Protein AF-A0A662FV25-F1 (afdb_monomer_lite)

Structure (mmCIF, N/CA/C/O backbone):
data_AF-A0A662FV25-F1
#
_entry.id   AF-A0A662FV25-F1
#
loop_
_atom_site.group_PDB
_atom_site.id
_atom_site.type_symbol
_atom_site.label_atom_id
_atom_site.label_alt_id
_atom_site.label_comp_id
_atom_site.label_asym_id
_atom_site.label_entity_id
_atom_site.label_seq_id
_atom_site.pdbx_PDB_ins_code
_atom_site.Cartn_x
_atom_site.Cartn_y
_atom_site.Cartn_z
_atom_site.occupancy
_atom_site.B_iso_or_equiv
_atom_site.auth_seq_id
_atom_site.auth_comp_id
_atom_site.auth_asym_id
_atom_site.auth_atom_id
_atom_site.pdbx_PDB_model_num
ATOM 1 N N . SER A 1 1 ? 2.470 -4.510 -6.027 1.00 97.50 1 SER A N 1
ATOM 2 C CA . SER A 1 1 ? 2.268 -5.780 -5.298 1.00 97.50 1 SER A CA 1
ATOM 3 C C . SER A 1 1 ? 0.814 -6.002 -4.906 1.00 97.50 1 SER A C 1
ATOM 5 O O . SER A 1 1 ? 0.260 -6.993 -5.342 1.00 97.50 1 SER A O 1
ATOM 7 N N . ILE A 1 2 ? 0.144 -5.093 -4.181 1.00 98.19 2 ILE A N 1
ATOM 8 C CA . ILE A 1 2 ? -1.268 -5.295 -3.773 1.00 98.19 2 ILE A CA 1
ATOM 9 C C . ILE A 1 2 ? -2.209 -5.516 -4.972 1.00 98.19 2 ILE A C 1
ATOM 11 O O . ILE A 1 2 ? -2.924 -6.507 -4.998 1.00 98.19 2 ILE A O 1
ATOM 15 N N . ILE A 1 3 ? -2.166 -4.663 -6.006 1.00 98.00 3 ILE A N 1
ATOM 16 C CA . ILE A 1 3 ? -3.021 -4.856 -7.196 1.00 98.00 3 ILE A CA 1
ATOM 17 C C . ILE A 1 3 ? -2.671 -6.143 -7.955 1.00 98.00 3 ILE A C 1
ATOM 19 O O . ILE A 1 3 ? -3.570 -6.780 -8.478 1.00 98.00 3 ILE A O 1
ATOM 23 N N . LEU A 1 4 ? -1.403 -6.582 -7.951 1.00 97.44 4 LEU A N 1
ATOM 24 C CA . LEU A 1 4 ? -1.032 -7.885 -8.528 1.00 97.44 4 LEU A CA 1
ATOM 25 C C . LEU A 1 4 ? -1.743 -9.043 -7.822 1.00 97.44 4 LEU A C 1
ATOM 27 O O . LEU A 1 4 ? -2.154 -9.977 -8.494 1.00 97.44 4 LEU A O 1
ATOM 31 N N . TYR A 1 5 ? -1.890 -8.960 -6.497 1.00 98.25 5 TYR A N 1
ATOM 32 C CA . TYR A 1 5 ? -2.619 -9.943 -5.695 1.00 98.25 5 TYR A CA 1
ATOM 33 C C . TYR A 1 5 ? -4.137 -9.854 -5.892 1.00 98.25 5 TYR A C 1
ATOM 35 O O . TYR A 1 5 ? -4.791 -10.872 -6.082 1.00 98.25 5 TYR A O 1
ATOM 43 N N . LEU A 1 6 ? -4.707 -8.646 -5.867 1.00 98.19 6 LEU A N 1
ATOM 44 C CA . LEU A 1 6 ? -6.160 -8.463 -5.948 1.00 98.19 6 LEU A CA 1
ATOM 45 C C . LEU A 1 6 ? -6.718 -8.688 -7.357 1.00 98.19 6 LEU A C 1
ATOM 47 O O . LEU A 1 6 ? -7.822 -9.205 -7.507 1.00 98.19 6 LEU A O 1
ATOM 51 N N . ASN A 1 7 ? -5.994 -8.243 -8.384 1.00 97.69 7 ASN A N 1
ATOM 52 C CA . ASN A 1 7 ? -6.401 -8.370 -9.777 1.00 97.69 7 ASN A CA 1
ATOM 53 C C . ASN A 1 7 ? -5.192 -8.243 -10.719 1.00 97.69 7 ASN A C 1
ATOM 55 O O . ASN A 1 7 ? -4.844 -7.159 -11.203 1.00 97.69 7 ASN A O 1
ATOM 59 N N . LYS A 1 8 ? -4.565 -9.386 -10.994 1.00 95.12 8 LYS A N 1
ATOM 60 C CA . LYS A 1 8 ? -3.369 -9.500 -11.832 1.00 95.12 8 LYS A CA 1
ATOM 61 C C . LYS A 1 8 ? -3.560 -8.965 -13.252 1.00 95.12 8 LYS A C 1
ATOM 63 O O . LYS A 1 8 ? -2.629 -8.378 -13.799 1.00 95.12 8 LYS A O 1
ATOM 68 N N . ASP A 1 9 ? -4.755 -9.097 -13.825 1.00 97.00 9 ASP A N 1
ATOM 69 C CA . ASP A 1 9 ? -5.029 -8.716 -15.217 1.00 97.00 9 ASP A CA 1
ATOM 70 C C . ASP A 1 9 ? -4.897 -7.206 -15.463 1.00 97.00 9 ASP A C 1
ATOM 72 O O . ASP A 1 9 ? -4.550 -6.776 -16.575 1.00 97.00 9 ASP A O 1
ATOM 76 N N . LEU A 1 10 ? -5.103 -6.406 -14.410 1.00 97.25 10 LEU A N 1
ATOM 77 C CA . LEU A 1 10 ? -4.954 -4.950 -14.426 1.00 97.25 10 LEU A CA 1
ATOM 78 C C . LEU A 1 10 ? -3.492 -4.488 -14.421 1.00 97.25 10 LEU A C 1
ATOM 80 O O . LEU A 1 10 ? -3.228 -3.313 -14.677 1.00 97.25 10 LEU A O 1
ATOM 84 N N . VAL A 1 11 ? -2.531 -5.374 -14.141 1.00 96.00 11 VAL A N 1
ATOM 85 C CA . VAL A 1 11 ? -1.116 -5.005 -14.026 1.00 96.00 11 VAL A CA 1
ATOM 86 C C . VAL A 1 11 ? -0.322 -5.529 -15.214 1.00 96.00 11 VAL A C 1
ATOM 88 O O . VAL A 1 11 ? -0.246 -6.727 -15.461 1.00 96.00 11 VAL A O 1
ATOM 91 N N . LYS A 1 12 ? 0.325 -4.609 -15.932 1.00 95.38 12 LYS A N 1
ATOM 92 C CA . LYS A 1 12 ? 1.245 -4.907 -17.038 1.00 95.38 12 LYS A CA 1
ATOM 93 C C . LYS A 1 12 ? 2.691 -4.757 -16.568 1.00 95.38 12 LYS A C 1
ATOM 95 O O . LYS A 1 12 ? 3.325 -3.732 -16.824 1.00 95.38 12 LYS A O 1
ATOM 100 N N . LEU A 1 13 ? 3.187 -5.737 -15.804 1.00 93.62 13 LEU A N 1
ATOM 101 C CA . LEU A 1 13 ? 4.542 -5.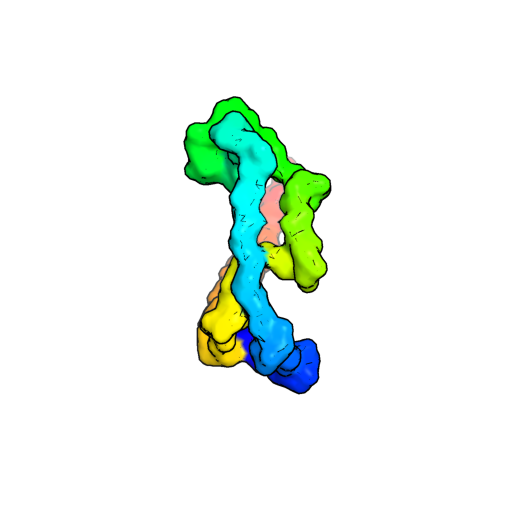708 -15.226 1.00 93.62 13 LEU A CA 1
ATOM 102 C C . LEU A 1 13 ? 5.637 -5.627 -16.292 1.00 93.62 13 LEU A C 1
ATOM 104 O O . LEU A 1 13 ? 6.657 -4.987 -16.074 1.00 93.62 13 LEU A O 1
ATOM 108 N N . GLU A 1 14 ? 5.408 -6.204 -17.464 1.00 94.50 14 GLU A N 1
ATOM 109 C CA . GLU A 1 14 ? 6.308 -6.138 -18.614 1.00 94.50 14 GLU A CA 1
ATOM 110 C C . GLU A 1 14 ? 6.508 -4.711 -19.151 1.00 94.50 14 GLU A C 1
ATOM 112 O O . GLU A 1 14 ? 7.489 -4.435 -19.836 1.00 94.50 14 GLU A O 1
ATOM 117 N N . LYS A 1 15 ? 5.595 -3.787 -18.824 1.00 93.88 15 LYS A N 1
ATOM 118 C CA . LYS A 1 15 ? 5.699 -2.359 -19.157 1.00 93.88 15 LYS A CA 1
ATOM 119 C C . LYS A 1 15 ? 6.270 -1.526 -18.010 1.00 93.88 15 LYS A C 1
ATOM 121 O O . LYS A 1 15 ? 6.440 -0.315 -18.163 1.00 93.88 15 LYS A O 1
ATOM 126 N N . ALA A 1 16 ? 6.528 -2.141 -16.856 1.00 92.88 16 ALA A N 1
ATOM 127 C CA . ALA A 1 16 ? 7.049 -1.444 -15.697 1.00 92.88 16 ALA A CA 1
ATOM 128 C C . ALA A 1 16 ? 8.487 -0.988 -15.954 1.00 92.88 16 ALA A C 1
ATOM 130 O O . ALA A 1 16 ? 9.299 -1.678 -16.567 1.00 92.88 16 ALA A O 1
ATOM 131 N N . SER A 1 17 ? 8.822 0.183 -15.433 1.00 91.62 17 SER A N 1
ATOM 132 C CA . SER A 1 17 ? 10.201 0.648 -15.382 1.00 91.62 17 SER A CA 1
ATOM 133 C C . SER A 1 17 ? 10.475 1.256 -14.027 1.00 91.62 17 SER A C 1
ATOM 135 O O . SER A 1 17 ? 9.555 1.703 -13.353 1.00 91.62 17 SER A O 1
ATOM 137 N N . LYS A 1 18 ? 11.741 1.289 -13.639 1.00 90.00 18 LYS A N 1
ATOM 138 C CA . LYS A 1 18 ? 12.181 2.025 -12.465 1.00 90.00 18 LYS A CA 1
ATOM 139 C C . LYS A 1 18 ? 12.291 3.509 -12.793 1.00 90.00 18 LYS A C 1
ATOM 141 O O . LYS A 1 18 ? 12.908 3.867 -13.794 1.00 90.00 18 LYS A O 1
ATOM 146 N N . GLU A 1 19 ? 11.765 4.355 -11.919 1.00 86.56 19 GLU A N 1
ATOM 147 C CA . GLU A 1 19 ? 12.022 5.791 -11.949 1.00 86.56 19 GLU A CA 1
ATOM 148 C C . GLU A 1 19 ? 12.121 6.312 -10.521 1.00 86.56 19 GLU A C 1
ATOM 150 O O . GLU A 1 19 ? 11.140 6.393 -9.790 1.00 86.56 19 GLU A O 1
ATOM 155 N N . VAL A 1 20 ? 13.338 6.645 -10.104 1.00 77.75 20 VAL A N 1
ATOM 156 C CA . VAL A 1 20 ? 13.588 7.258 -8.802 1.00 77.75 20 VAL A CA 1
ATOM 157 C C . VAL A 1 20 ? 13.993 8.694 -9.071 1.00 77.75 20 VAL A C 1
ATOM 159 O O . VAL A 1 20 ? 15.045 8.944 -9.658 1.00 77.75 20 VAL A O 1
ATOM 162 N N . THR A 1 21 ? 13.145 9.639 -8.686 1.00 71.94 21 THR A N 1
ATOM 163 C CA . THR A 1 21 ? 13.436 11.056 -8.878 1.00 71.94 21 THR A CA 1
ATOM 164 C C . THR A 1 21 ? 14.352 11.556 -7.768 1.00 71.94 21 THR A C 1
ATOM 166 O O . THR A 1 21 ? 14.196 11.203 -6.599 1.00 71.94 21 THR A O 1
ATOM 169 N N . ILE A 1 22 ? 15.301 12.413 -8.131 1.00 71.69 22 ILE A N 1
ATOM 170 C CA . ILE A 1 22 ? 16.140 13.157 -7.189 1.00 71.69 22 ILE A CA 1
ATOM 171 C C . ILE A 1 22 ? 15.538 14.563 -7.077 1.00 71.69 22 ILE A C 1
ATOM 173 O O . ILE A 1 22 ? 15.162 15.124 -8.111 1.00 71.69 22 ILE A O 1
ATOM 177 N N . PRO A 1 23 ? 15.415 15.146 -5.868 1.00 73.69 23 PRO A N 1
ATOM 178 C CA . PRO A 1 23 ? 14.952 16.520 -5.736 1.00 73.69 23 PRO A CA 1
ATOM 179 C C . PRO A 1 23 ? 15.790 17.457 -6.618 1.00 73.69 23 PRO A C 1
ATOM 181 O O . PRO A 1 23 ? 17.013 17.304 -6.666 1.00 73.69 23 PRO A O 1
ATOM 184 N N . PRO A 1 24 ? 15.187 18.465 -7.271 1.00 75.44 24 PRO A N 1
ATOM 185 C CA . PRO A 1 24 ? 15.916 19.372 -8.161 1.00 75.44 24 PRO A CA 1
ATOM 186 C C . PRO A 1 24 ? 16.951 20.241 -7.426 1.00 75.44 24 PRO A C 1
ATOM 188 O O . PRO A 1 24 ? 17.737 20.936 -8.064 1.00 75.44 24 PRO A O 1
ATOM 191 N N . SER A 1 25 ? 16.954 20.229 -6.088 1.00 78.69 25 SER A N 1
ATOM 192 C CA . SER A 1 25 ? 17.907 20.967 -5.268 1.00 78.69 25 SER A CA 1
ATOM 193 C C . SER A 1 25 ? 18.287 20.193 -4.002 1.00 78.69 25 SER A C 1
ATOM 195 O O . SER A 1 25 ? 17.417 19.605 -3.356 1.00 78.69 25 SER A O 1
ATOM 197 N N . PRO A 1 26 ? 19.564 20.244 -3.577 1.00 77.50 26 PRO A N 1
ATOM 198 C CA . PRO A 1 26 ? 20.051 19.555 -2.382 1.00 77.50 26 PRO A CA 1
ATOM 199 C C . PRO A 1 26 ? 19.524 20.140 -1.066 1.00 77.50 26 PRO A C 1
ATOM 201 O O . PRO A 1 26 ? 19.759 19.541 -0.014 1.00 77.50 26 PRO A O 1
ATOM 204 N N . ILE A 1 27 ? 18.857 21.300 -1.093 1.00 82.19 27 ILE A N 1
ATOM 205 C CA . ILE A 1 27 ? 18.195 21.868 0.091 1.00 82.19 27 ILE A CA 1
ATOM 206 C C . ILE A 1 27 ? 16.789 21.296 0.295 1.00 82.19 27 ILE A C 1
ATOM 208 O O . ILE A 1 27 ? 16.268 21.396 1.403 1.00 82.19 27 ILE A O 1
ATOM 212 N N . LEU A 1 28 ? 16.192 20.712 -0.751 1.00 77.06 28 LEU A N 1
ATOM 213 C CA . LEU A 1 28 ? 14.826 20.200 -0.745 1.00 77.06 28 LEU A CA 1
ATOM 214 C C . LEU A 1 28 ? 14.800 18.733 -0.304 1.00 77.06 28 LEU A C 1
ATOM 216 O O . LEU A 1 28 ? 15.555 17.900 -0.809 1.00 77.06 28 LEU A O 1
ATOM 220 N N . GLY A 1 29 ? 13.929 18.436 0.655 1.00 73.81 29 GLY A N 1
ATOM 221 C CA . GLY A 1 29 ? 13.642 17.106 1.175 1.00 73.81 29 GLY A CA 1
ATOM 222 C C . GLY A 1 29 ? 12.359 16.545 0.599 1.00 73.81 29 GLY A C 1
ATOM 223 O O . GLY A 1 29 ? 11.344 17.235 0.537 1.00 73.81 29 GLY A O 1
ATOM 224 N N . GLY A 1 30 ? 12.437 15.283 0.190 1.00 66.94 30 GLY A N 1
ATOM 225 C CA . GLY A 1 30 ? 11.325 14.532 -0.376 1.00 66.94 30 GLY A CA 1
ATOM 226 C C . GLY A 1 30 ? 10.445 13.802 0.632 1.00 66.94 30 GLY A C 1
ATOM 227 O O . GLY A 1 30 ? 9.364 13.341 0.288 1.00 66.94 30 GLY A O 1
ATOM 228 N N . ASP A 1 31 ? 10.935 13.688 1.858 1.00 66.12 31 ASP A N 1
ATOM 229 C CA . ASP A 1 31 ? 10.347 12.933 2.952 1.00 66.12 31 ASP A CA 1
ATOM 230 C C . ASP A 1 31 ? 10.731 13.654 4.249 1.00 66.12 31 ASP A C 1
ATOM 232 O O . ASP A 1 31 ? 11.798 14.274 4.319 1.00 66.12 31 ASP A O 1
ATOM 236 N N . ILE A 1 32 ? 9.868 13.592 5.261 1.00 57.69 32 ILE A N 1
ATOM 237 C CA . ILE A 1 32 ? 10.115 14.182 6.581 1.00 57.69 32 ILE A CA 1
ATOM 238 C C . ILE A 1 32 ? 11.324 13.536 7.276 1.00 57.69 32 ILE A C 1
ATOM 240 O O . ILE A 1 32 ? 11.957 14.153 8.127 1.00 57.69 32 ILE A O 1
ATOM 244 N N . THR A 1 33 ? 11.681 12.314 6.871 1.00 56.81 33 THR A N 1
ATOM 245 C CA . THR A 1 33 ? 12.851 11.567 7.354 1.00 56.81 33 THR A CA 1
ATOM 246 C C . THR A 1 33 ? 14.161 11.947 6.656 1.00 56.81 33 THR A C 1
ATOM 248 O O . THR A 1 33 ? 15.241 11.586 7.128 1.00 56.81 33 THR A O 1
ATOM 251 N N . LEU A 1 34 ? 14.113 12.693 5.545 1.00 61.25 34 LEU A N 1
ATOM 252 C CA . LEU A 1 34 ? 15.312 13.147 4.844 1.00 61.25 34 LEU A CA 1
ATOM 253 C C . LEU A 1 34 ? 15.828 14.444 5.480 1.00 61.25 34 LEU A C 1
ATOM 255 O O . LEU A 1 34 ? 15.122 15.446 5.531 1.00 61.25 34 LEU A O 1
ATOM 259 N N . THR A 1 35 ? 17.095 14.439 5.905 1.00 61.41 35 THR A N 1
ATOM 260 C CA . THR A 1 35 ? 17.817 15.513 6.624 1.00 61.41 35 THR A CA 1
ATOM 261 C C . THR A 1 35 ? 18.128 16.749 5.765 1.00 61.41 35 THR A C 1
ATOM 263 O O . THR A 1 35 ? 19.245 17.267 5.726 1.00 61.41 35 THR A O 1
ATOM 266 N N . ARG A 1 36 ? 17.147 17.224 5.005 1.00 72.31 36 ARG A N 1
ATOM 267 C CA . ARG A 1 36 ? 17.279 18.362 4.096 1.00 72.31 36 ARG A CA 1
ATOM 268 C C . ARG A 1 36 ? 16.778 19.629 4.784 1.00 72.31 36 ARG A C 1
ATOM 270 O O . ARG A 1 36 ? 15.969 19.574 5.702 1.00 72.31 36 ARG A O 1
ATOM 277 N N . LYS A 1 37 ? 17.285 20.785 4.345 1.00 78.62 37 LYS A N 1
ATOM 278 C CA . LYS A 1 37 ? 17.015 22.080 4.996 1.00 78.62 37 LYS A CA 1
ATOM 279 C C . LYS A 1 37 ? 15.543 22.495 4.912 1.00 78.62 37 LYS A C 1
ATOM 281 O O . LYS A 1 37 ? 15.082 23.230 5.774 1.00 78.62 37 LYS A O 1
ATOM 286 N N . ILE A 1 38 ? 14.834 22.066 3.867 1.00 74.44 38 ILE A N 1
ATOM 287 C CA . ILE A 1 38 ? 13.434 22.413 3.619 1.00 74.44 38 ILE A CA 1
ATOM 288 C C . ILE A 1 38 ? 12.673 21.142 3.239 1.00 74.44 38 ILE A C 1
ATOM 290 O O . ILE A 1 38 ? 12.965 20.535 2.209 1.00 74.44 38 ILE A O 1
ATOM 294 N N . PHE A 1 39 ? 11.683 20.756 4.044 1.00 72.94 39 PHE A N 1
ATOM 295 C CA . PHE A 1 39 ? 10.722 19.712 3.690 1.00 72.94 39 PHE A CA 1
ATOM 296 C C . PHE A 1 39 ? 9.609 20.309 2.827 1.00 72.94 39 PHE A C 1
ATOM 298 O O . PHE A 1 39 ? 8.962 21.277 3.224 1.00 72.94 39 PHE A O 1
ATOM 305 N N . LEU A 1 40 ? 9.378 19.726 1.651 1.00 65.94 40 LEU A N 1
ATOM 306 C CA . LEU A 1 40 ? 8.290 20.119 0.760 1.00 65.94 40 LEU A CA 1
ATOM 307 C C . LEU A 1 40 ? 7.538 18.867 0.316 1.00 65.94 40 LEU A C 1
ATOM 309 O O . LEU A 1 40 ? 7.926 18.166 -0.615 1.00 65.94 40 LEU A O 1
ATOM 313 N N . THR A 1 41 ? 6.424 18.614 0.998 1.00 62.78 41 THR A N 1
ATOM 314 C CA . THR A 1 41 ? 5.438 17.573 0.684 1.00 62.78 41 THR A CA 1
ATOM 315 C C . THR A 1 41 ? 4.733 17.932 -0.618 1.00 62.78 41 THR A C 1
ATOM 317 O O . THR A 1 41 ? 3.628 18.463 -0.603 1.00 62.78 41 THR A O 1
ATOM 320 N N . THR A 1 42 ? 5.356 17.707 -1.772 1.00 58.88 42 THR A N 1
ATOM 321 C CA . THR A 1 42 ? 4.627 17.893 -3.028 1.00 58.88 42 THR A CA 1
ATOM 322 C C . THR A 1 42 ? 5.157 17.037 -4.167 1.00 58.88 42 THR A C 1
ATOM 324 O O . THR A 1 42 ? 6.293 17.177 -4.607 1.00 58.88 42 THR A O 1
ATOM 327 N N . TRP A 1 43 ? 4.246 16.238 -4.724 1.00 58.78 43 TRP A N 1
ATOM 328 C CA . TRP A 1 43 ? 4.298 15.657 -6.070 1.00 58.78 43 TRP A CA 1
ATOM 329 C C . TRP A 1 43 ? 4.575 16.698 -7.173 1.00 58.78 43 TRP A C 1
ATOM 331 O O . TRP A 1 43 ? 5.066 16.335 -8.234 1.00 58.78 43 TRP A O 1
ATOM 341 N N . SER A 1 44 ? 4.318 17.992 -6.927 1.00 61.09 44 SER A N 1
ATOM 342 C CA . SER A 1 44 ? 4.427 19.063 -7.929 1.00 61.09 44 SER A CA 1
ATOM 343 C C . SER A 1 44 ? 5.853 19.370 -8.406 1.00 61.09 44 SER A C 1
ATOM 345 O O . SER A 1 44 ? 6.003 19.892 -9.511 1.00 61.09 44 SER A O 1
ATOM 347 N N . TYR A 1 45 ? 6.900 19.033 -7.642 1.00 64.88 45 TYR A N 1
ATOM 348 C CA . TYR A 1 45 ? 8.293 19.172 -8.104 1.00 64.88 45 TYR A CA 1
ATOM 349 C C . TYR A 1 45 ? 8.893 17.875 -8.646 1.00 64.88 45 TYR A C 1
ATOM 351 O O . TYR A 1 45 ? 9.904 17.911 -9.353 1.00 64.88 45 TYR A O 1
ATOM 359 N N . TRP A 1 46 ? 8.282 16.733 -8.342 1.00 68.75 46 TRP A N 1
ATOM 360 C CA . TRP A 1 46 ? 8.751 15.441 -8.814 1.00 68.75 46 TRP A CA 1
ATOM 361 C C . TRP A 1 46 ? 8.277 15.232 -10.244 1.00 68.75 46 TRP A C 1
ATOM 363 O O . TRP A 1 46 ? 7.179 14.750 -10.511 1.00 68.75 46 TRP A O 1
ATOM 373 N N . ARG A 1 47 ? 9.119 15.635 -11.193 1.00 69.75 47 ARG A N 1
ATOM 374 C CA . ARG A 1 47 ? 8.889 15.324 -12.599 1.00 69.75 47 ARG A CA 1
ATOM 375 C C . ARG A 1 47 ? 9.204 13.853 -12.811 1.00 69.75 47 ARG A C 1
ATOM 377 O O . ARG A 1 47 ? 10.374 13.488 -12.849 1.00 69.75 47 ARG A O 1
ATOM 384 N N . SER A 1 48 ? 8.163 13.040 -12.950 1.00 73.62 48 SER A N 1
ATOM 385 C CA . SER A 1 48 ? 8.300 11.712 -13.532 1.00 73.62 48 SER A CA 1
ATOM 386 C C 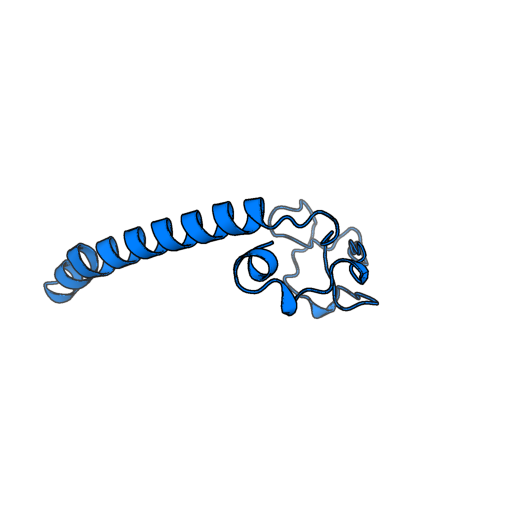. SER A 1 48 ? 7.988 11.779 -15.023 1.00 73.62 48 SER A C 1
ATOM 388 O O . SER A 1 48 ? 6.941 12.289 -15.422 1.00 73.62 48 SER A O 1
ATOM 390 N N . GLY A 1 49 ? 8.886 11.253 -15.853 1.00 76.50 49 GLY A N 1
ATOM 391 C CA . GLY A 1 49 ? 8.661 11.115 -17.289 1.00 76.50 49 GLY A CA 1
ATOM 392 C C . GLY A 1 49 ? 7.594 10.071 -17.627 1.00 76.50 49 GLY A C 1
ATOM 393 O O . GLY A 1 49 ? 7.008 10.129 -18.704 1.00 76.50 49 GLY A O 1
ATOM 394 N N . LYS A 1 50 ? 7.333 9.121 -16.717 1.00 78.62 50 LYS A N 1
ATOM 395 C CA . LYS A 1 50 ? 6.422 7.984 -16.932 1.00 78.62 50 LYS A CA 1
ATOM 396 C C . LYS A 1 50 ? 5.261 7.904 -15.931 1.00 78.62 50 LYS A C 1
ATOM 398 O O . LYS A 1 50 ? 4.524 6.922 -15.935 1.00 78.62 50 LYS A O 1
ATOM 403 N N . GLY A 1 51 ? 5.090 8.918 -15.084 1.00 80.44 51 GLY A N 1
ATOM 404 C CA . GLY A 1 51 ? 4.068 8.962 -14.032 1.00 80.44 51 GLY A CA 1
ATOM 405 C C . GLY A 1 51 ? 4.305 7.993 -12.865 1.00 80.44 51 GLY A C 1
ATOM 406 O O . GLY A 1 51 ? 3.360 7.641 -12.167 1.00 80.44 51 GLY A O 1
ATOM 407 N N . ILE A 1 52 ? 5.542 7.543 -12.658 1.00 83.25 52 ILE A N 1
ATOM 408 C CA . ILE A 1 52 ? 5.935 6.587 -11.620 1.00 83.25 52 ILE A CA 1
ATOM 409 C C . ILE A 1 52 ? 7.010 7.172 -10.698 1.00 83.25 52 ILE A C 1
ATOM 411 O O . ILE A 1 52 ? 7.891 7.914 -11.124 1.00 83.25 52 ILE A O 1
ATOM 415 N N . LEU A 1 53 ? 6.946 6.794 -9.423 1.00 83.88 53 LEU A N 1
ATOM 416 C CA . LEU A 1 53 ? 7.954 7.117 -8.420 1.00 83.88 53 LEU A CA 1
ATOM 417 C C . LEU A 1 53 ? 8.299 5.848 -7.636 1.00 83.88 53 LEU A C 1
ATOM 419 O O . LEU A 1 53 ? 7.450 5.290 -6.944 1.00 83.88 53 LEU A O 1
ATOM 423 N N . GLY A 1 54 ? 9.539 5.382 -7.769 1.00 86.31 54 GLY A N 1
ATOM 424 C CA . GLY A 1 54 ? 10.046 4.147 -7.178 1.00 86.31 54 GLY A CA 1
ATOM 425 C C . GLY A 1 54 ? 10.388 3.065 -8.206 1.00 86.31 54 GLY A C 1
ATOM 426 O O . GLY A 1 54 ? 10.614 3.326 -9.390 1.00 86.31 54 GLY A O 1
ATOM 427 N N . ASP A 1 55 ? 10.463 1.824 -7.727 1.00 92.06 55 ASP A N 1
ATOM 428 C CA . ASP A 1 55 ? 10.824 0.653 -8.526 1.00 92.06 55 ASP A CA 1
ATOM 429 C C . ASP A 1 55 ? 9.696 -0.395 -8.506 1.00 92.06 55 ASP A C 1
ATOM 431 O O . ASP A 1 55 ? 9.675 -1.275 -7.645 1.00 92.06 55 ASP A O 1
ATOM 435 N N . PRO A 1 56 ? 8.716 -0.310 -9.423 1.00 93.56 56 PRO A N 1
ATOM 436 C CA . PRO A 1 56 ? 7.642 -1.295 -9.511 1.00 93.56 56 PRO A CA 1
ATOM 437 C C . PRO A 1 56 ? 8.089 -2.628 -10.132 1.00 93.56 56 PRO A C 1
ATOM 439 O O . PRO A 1 56 ? 7.323 -3.589 -10.084 1.00 93.56 56 PRO A O 1
ATOM 442 N N . THR A 1 57 ? 9.301 -2.718 -10.70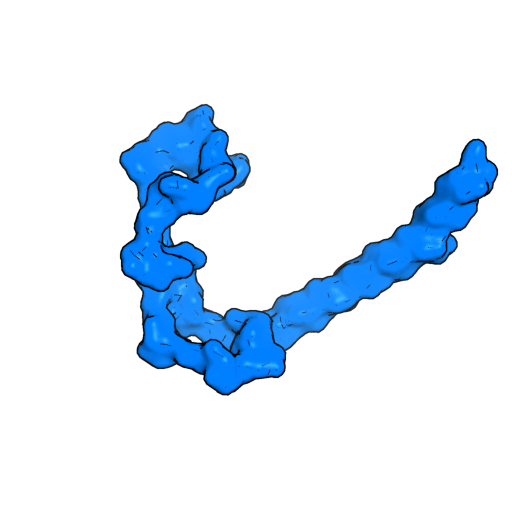0 1.00 95.25 57 THR A N 1
ATOM 443 C CA . THR A 1 57 ? 9.780 -3.930 -11.396 1.00 95.25 57 THR A CA 1
ATOM 444 C C . THR A 1 57 ? 10.001 -5.112 -10.453 1.00 95.25 57 THR A C 1
ATOM 446 O O . THR A 1 57 ? 9.937 -6.263 -10.869 1.00 95.25 57 THR A O 1
ATOM 449 N N . VAL A 1 58 ? 10.189 -4.834 -9.162 1.00 96.19 58 VAL A N 1
ATOM 450 C CA . VAL A 1 58 ? 10.393 -5.841 -8.111 1.00 96.19 58 VAL A CA 1
ATOM 451 C C . VAL A 1 58 ? 9.093 -6.262 -7.415 1.00 96.19 58 VAL A C 1
ATOM 453 O O . VAL A 1 58 ? 9.119 -6.964 -6.401 1.00 96.19 58 VAL A O 1
ATOM 456 N N . ALA A 1 59 ? 7.939 -5.808 -7.909 1.00 96.81 59 ALA A N 1
ATOM 457 C CA . ALA A 1 59 ? 6.653 -6.130 -7.312 1.00 96.81 59 ALA A CA 1
ATOM 458 C C . ALA A 1 59 ? 6.317 -7.622 -7.470 1.00 96.81 59 ALA A C 1
ATOM 460 O O . ALA A 1 59 ? 6.433 -8.193 -8.551 1.00 96.81 59 ALA A O 1
ATOM 461 N N . ARG A 1 60 ? 5.846 -8.237 -6.381 1.00 97.50 60 ARG A N 1
ATOM 462 C CA . ARG A 1 60 ? 5.489 -9.660 -6.309 1.00 97.50 60 ARG A CA 1
ATOM 463 C C . ARG A 1 60 ? 4.076 -9.838 -5.777 1.00 97.50 60 ARG A C 1
ATOM 465 O O . ARG A 1 60 ? 3.625 -9.041 -4.949 1.00 97.50 60 ARG A O 1
ATOM 472 N N . GLU A 1 61 ? 3.392 -10.866 -6.258 1.00 97.69 61 GLU A N 1
ATOM 473 C CA . GLU A 1 61 ? 2.019 -11.195 -5.870 1.00 97.69 61 GLU A CA 1
ATOM 474 C C . GLU A 1 61 ? 1.960 -11.640 -4.405 1.00 97.69 61 GLU A C 1
ATOM 476 O O . GLU A 1 61 ? 1.183 -11.101 -3.621 1.00 97.69 61 GLU A O 1
ATOM 481 N N . GLU A 1 62 ? 2.882 -12.514 -3.997 1.00 98.25 62 GLU A N 1
ATOM 482 C CA . GLU A 1 62 ? 2.968 -13.058 -2.637 1.00 98.25 62 GLU A CA 1
ATOM 483 C C . GLU A 1 62 ? 3.224 -11.945 -1.619 1.00 98.25 62 GLU A C 1
ATOM 485 O O . GLU A 1 62 ? 2.620 -11.900 -0.550 1.00 98.25 62 GLU A O 1
ATOM 490 N N . PHE A 1 63 ? 4.084 -10.988 -1.982 1.00 98.19 63 PHE A N 1
ATOM 491 C CA . PHE A 1 63 ? 4.317 -9.806 -1.159 1.00 98.19 63 PHE A CA 1
ATOM 492 C C . PHE A 1 63 ? 3.068 -8.920 -1.074 1.00 98.19 63 PHE A C 1
ATOM 494 O O . PHE A 1 63 ? 2.788 -8.342 -0.029 1.00 98.19 63 PHE A O 1
ATOM 501 N N . GLY A 1 64 ? 2.299 -8.823 -2.163 1.00 98.31 64 GLY A N 1
ATOM 502 C CA . GLY A 1 64 ? 1.018 -8.123 -2.184 1.00 98.31 64 GLY A CA 1
ATOM 503 C C . GLY A 1 64 ? 0.017 -8.712 -1.200 1.00 98.31 64 GLY A C 1
ATOM 504 O O . GLY A 1 64 ? -0.609 -7.948 -0.471 1.00 98.31 64 GLY A O 1
ATOM 505 N N . LYS A 1 65 ? -0.073 -10.045 -1.146 1.00 98.50 65 LYS A N 1
ATOM 506 C CA . LYS A 1 65 ? -0.921 -10.765 -0.194 1.00 98.50 65 LYS A CA 1
ATOM 507 C C . LYS A 1 65 ? -0.537 -10.470 1.253 1.00 98.50 65 LYS A C 1
ATOM 509 O O . LYS A 1 65 ? -1.392 -10.041 2.016 1.00 98.50 65 LYS A O 1
ATOM 514 N N . ILE A 1 66 ? 0.742 -10.642 1.601 1.00 98.56 66 ILE A N 1
ATOM 515 C CA . ILE A 1 66 ? 1.244 -10.403 2.966 1.00 98.56 66 ILE A CA 1
ATOM 516 C C . ILE A 1 66 ? 0.887 -8.986 3.423 1.00 98.56 66 ILE A C 1
ATOM 518 O O . ILE A 1 66 ? 0.313 -8.803 4.489 1.00 98.56 66 ILE A O 1
ATOM 522 N N . VAL A 1 67 ? 1.182 -7.985 2.588 1.00 98.38 67 VAL A N 1
ATOM 523 C CA . VAL A 1 67 ? 0.899 -6.584 2.920 1.00 98.38 67 VAL A CA 1
ATOM 524 C C . VAL A 1 67 ? -0.604 -6.329 3.045 1.00 98.38 67 VAL A C 1
ATOM 526 O O . VAL A 1 67 ? -1.024 -5.639 3.969 1.00 98.38 67 VAL A O 1
ATOM 529 N N . 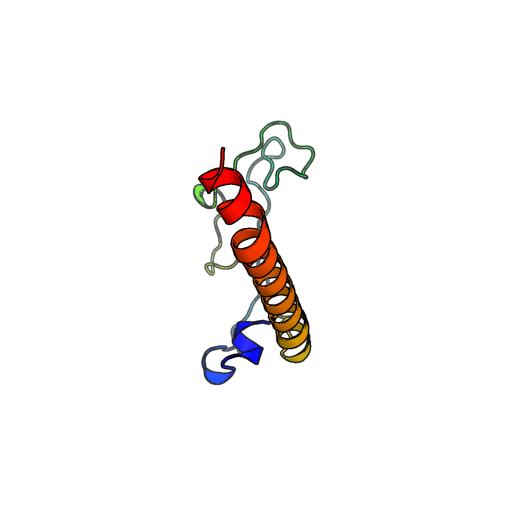PHE A 1 68 ? -1.415 -6.862 2.128 1.00 98.50 68 PHE A N 1
ATOM 530 C CA . PHE A 1 68 ? -2.864 -6.671 2.158 1.00 98.50 68 PHE A CA 1
ATOM 531 C C . PHE A 1 68 ? -3.490 -7.269 3.420 1.00 98.50 68 PHE A C 1
ATOM 533 O O . PHE A 1 68 ? -4.245 -6.579 4.103 1.00 98.50 68 PHE A O 1
ATOM 540 N N . ASP A 1 69 ? -3.145 -8.514 3.749 1.0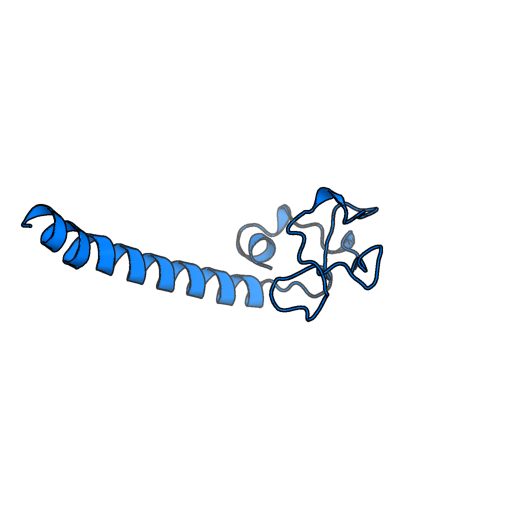0 98.56 69 ASP A N 1
ATOM 541 C CA . ASP A 1 69 ? -3.684 -9.210 4.916 1.00 98.56 69 ASP A CA 1
ATOM 542 C C . ASP A 1 69 ? -3.316 -8.462 6.209 1.00 98.56 69 ASP A C 1
ATOM 544 O O . ASP A 1 69 ? -4.201 -8.168 7.009 1.00 98.56 69 ASP A O 1
ATOM 548 N N . SER A 1 70 ? -2.055 -8.030 6.361 1.00 98.62 70 SER A N 1
ATOM 549 C CA . SER A 1 70 ? -1.627 -7.241 7.527 1.00 98.62 70 SER A CA 1
ATOM 550 C C . SER A 1 70 ? -2.367 -5.905 7.659 1.00 98.62 70 SER A C 1
ATOM 552 O O . SER A 1 70 ? -2.704 -5.497 8.768 1.00 98.62 70 SER A O 1
ATOM 554 N N . ILE A 1 71 ? -2.654 -5.216 6.547 1.00 98.50 71 ILE A N 1
ATOM 555 C CA . ILE A 1 71 ? -3.447 -3.975 6.574 1.00 98.50 71 ILE A CA 1
ATOM 556 C C . ILE A 1 71 ? -4.873 -4.261 7.053 1.00 98.50 71 ILE A C 1
ATOM 558 O O . ILE A 1 71 ? -5.401 -3.522 7.881 1.00 98.50 71 ILE A O 1
ATOM 562 N N . VAL A 1 72 ? -5.511 -5.313 6.534 1.00 98.50 72 VAL A N 1
ATOM 563 C CA . VAL A 1 72 ? -6.886 -5.669 6.910 1.00 98.50 72 VAL A CA 1
ATOM 564 C C . VAL A 1 72 ? -6.964 -6.065 8.382 1.00 98.50 72 VAL A C 1
ATOM 566 O O . VAL A 1 72 ? -7.859 -5.596 9.084 1.00 98.50 72 VAL A O 1
ATOM 569 N N . GLU A 1 73 ? -6.028 -6.884 8.860 1.00 98.62 73 GLU A N 1
ATOM 570 C CA . GLU A 1 73 ? -5.941 -7.286 10.267 1.00 98.62 73 GLU A CA 1
ATOM 571 C C . GLU A 1 73 ? -5.838 -6.070 11.195 1.00 98.62 73 GLU A C 1
ATOM 573 O O . GLU A 1 73 ? -6.614 -5.951 12.149 1.00 98.62 73 GLU A O 1
ATOM 578 N N . GLU A 1 74 ? -4.948 -5.129 10.872 1.00 98.69 74 GLU A N 1
ATOM 579 C CA . GLU A 1 74 ? -4.748 -3.920 11.670 1.00 98.69 74 GLU A CA 1
ATOM 580 C C . GLU A 1 74 ? -5.979 -3.004 11.640 1.00 98.69 74 GLU A C 1
ATOM 582 O O . GLU A 1 74 ? -6.446 -2.544 12.681 1.00 98.69 74 GLU A O 1
ATOM 587 N N . LEU A 1 75 ? -6.580 -2.790 10.465 1.00 98.62 75 LEU A N 1
ATOM 588 C CA . LEU A 1 75 ? -7.797 -1.983 10.346 1.00 98.62 75 LEU A CA 1
ATOM 589 C C . LEU A 1 75 ? -8.956 -2.577 11.151 1.00 98.62 75 LEU A C 1
ATOM 591 O O . LEU A 1 75 ? -9.676 -1.841 11.823 1.00 98.62 75 LEU A O 1
ATOM 595 N N . VAL A 1 76 ? -9.133 -3.900 11.125 1.00 98.56 76 VAL A N 1
ATOM 596 C CA . VAL A 1 76 ? -10.155 -4.575 11.935 1.00 98.56 76 VAL A CA 1
ATOM 597 C C . VAL A 1 76 ? -9.878 -4.387 13.426 1.00 98.56 76 VAL A C 1
ATOM 599 O O . VAL A 1 76 ? -10.818 -4.136 14.183 1.00 98.56 76 VAL A O 1
ATOM 602 N N . SER A 1 77 ? -8.617 -4.488 13.853 1.00 98.44 77 SER A N 1
ATOM 603 C CA . SER A 1 77 ? -8.210 -4.232 15.240 1.00 98.44 77 SER A CA 1
ATOM 604 C C . SER A 1 77 ? -8.584 -2.811 15.680 1.00 98.44 77 SER A C 1
ATOM 606 O O . SER A 1 77 ? -9.293 -2.633 16.673 1.00 98.44 77 SER A O 1
ATOM 608 N N . ILE A 1 78 ? -8.217 -1.807 14.876 1.00 98.62 78 ILE A N 1
ATOM 609 C CA . ILE A 1 78 ? -8.522 -0.392 15.129 1.00 98.62 78 ILE A CA 1
ATOM 610 C C . ILE A 1 78 ? -10.034 -0.157 15.194 1.00 98.62 78 ILE A C 1
ATOM 612 O O . ILE A 1 78 ? -10.524 0.470 16.131 1.00 98.62 78 ILE A O 1
ATOM 616 N N . VAL A 1 79 ? -10.799 -0.676 14.229 1.00 98.56 79 VAL A N 1
ATOM 617 C CA . VAL A 1 79 ? -12.259 -0.498 14.193 1.00 98.56 79 VAL A CA 1
ATOM 618 C C . VAL A 1 79 ? -12.919 -1.122 15.419 1.00 98.56 79 VAL A C 1
ATOM 620 O O . VAL A 1 79 ? -13.813 -0.511 16.004 1.00 98.56 79 VAL A O 1
ATOM 623 N N . LYS A 1 80 ? -12.472 -2.308 15.848 1.00 98.38 80 LYS A N 1
ATOM 624 C CA . LYS A 1 80 ? -12.976 -2.944 17.072 1.00 98.38 80 LYS A CA 1
ATOM 625 C C . LYS A 1 80 ? -12.689 -2.092 18.306 1.00 98.38 80 LYS A C 1
ATOM 627 O O . LYS A 1 80 ? -13.584 -1.923 19.129 1.00 98.38 80 LYS A O 1
ATOM 632 N N . GLU A 1 81 ? -11.486 -1.540 18.432 1.00 98.19 81 GLU A N 1
ATOM 633 C CA . GLU A 1 81 ? -11.130 -0.658 19.550 1.00 98.19 81 GLU A CA 1
ATOM 634 C C . GLU A 1 81 ? -12.011 0.599 19.573 1.00 98.19 81 GLU A C 1
ATOM 636 O O . GLU A 1 81 ? -12.608 0.933 20.602 1.00 98.19 81 GLU A O 1
ATOM 641 N N . LEU A 1 82 ? -12.151 1.258 18.418 1.00 98.19 82 LEU A N 1
ATOM 642 C CA . LEU A 1 82 ? -12.970 2.457 18.275 1.00 98.19 82 LEU A CA 1
ATOM 643 C C . LEU A 1 82 ? -14.429 2.186 18.643 1.00 98.19 82 LEU A C 1
ATOM 645 O O . LEU A 1 82 ? -15.008 2.898 19.461 1.00 98.19 82 LEU A O 1
ATOM 649 N N . TYR A 1 83 ? -15.002 1.129 18.069 1.00 97.81 83 TYR A N 1
ATOM 650 C CA . TYR A 1 83 ? -16.420 0.827 18.199 1.00 97.81 83 TYR A CA 1
ATOM 651 C C . TYR A 1 83 ? -16.794 0.280 19.579 1.00 97.81 83 TYR A C 1
ATOM 653 O O . TYR A 1 83 ? -17.800 0.691 20.148 1.00 97.81 83 TYR A O 1
ATOM 661 N N . PHE A 1 84 ? -16.000 -0.635 20.141 1.00 97.69 84 PHE A N 1
ATOM 662 C CA . PHE A 1 84 ? -16.360 -1.303 21.394 1.00 97.69 84 PHE A CA 1
ATOM 663 C C . PHE A 1 84 ? -15.858 -0.589 22.649 1.00 97.69 84 PHE A C 1
ATOM 665 O O . PHE A 1 84 ? -16.407 -0.834 23.724 1.00 97.69 84 PHE A O 1
ATOM 672 N N . LYS A 1 85 ? -14.833 0.267 22.550 1.00 96.25 85 LYS A N 1
ATOM 673 C CA . LYS A 1 85 ? -14.244 0.927 23.726 1.00 96.25 85 LYS A CA 1
ATOM 674 C C . LYS A 1 85 ? -14.276 2.444 23.645 1.00 96.25 85 LYS A C 1
ATOM 676 O O . LYS A 1 85 ? -14.766 3.078 24.577 1.00 96.25 85 LYS A O 1
ATOM 681 N N . VAL A 1 86 ? -13.779 3.034 22.557 1.00 96.75 86 VAL A N 1
ATOM 682 C CA . VAL A 1 86 ? -13.592 4.493 22.483 1.00 96.75 86 VAL A CA 1
ATOM 683 C C . VAL A 1 86 ? -14.929 5.226 22.394 1.00 96.75 86 VAL A C 1
ATOM 685 O O . VAL A 1 86 ? -15.232 6.021 23.283 1.00 96.75 86 VAL A O 1
ATOM 688 N N . PHE A 1 87 ? -15.757 4.943 21.383 1.00 97.12 87 PHE A N 1
ATOM 689 C CA . PHE A 1 87 ? -17.037 5.643 21.211 1.00 97.12 87 PHE A CA 1
ATOM 690 C C . PHE A 1 87 ? -17.980 5.471 22.410 1.00 97.12 87 PHE A C 1
ATOM 692 O O . PHE A 1 87 ? -18.447 6.489 22.916 1.00 97.12 87 PHE A O 1
ATOM 699 N N . PRO A 1 88 ? -18.165 4.263 22.984 1.00 96.12 88 PRO A N 1
ATOM 700 C CA . PRO A 1 88 ? -19.013 4.105 24.164 1.00 96.12 88 PRO A CA 1
ATOM 701 C C . PRO A 1 88 ? -18.507 4.845 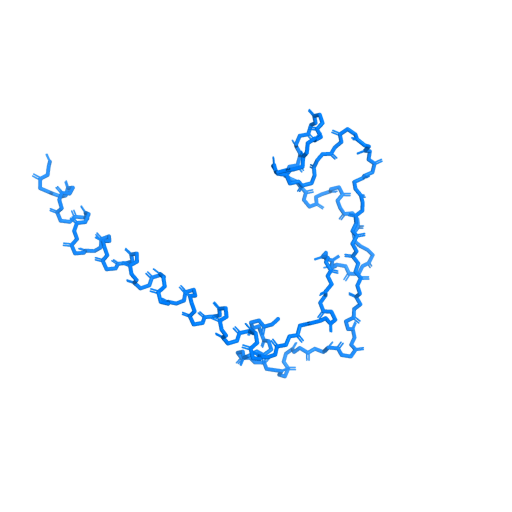25.407 1.00 96.12 88 PRO A C 1
ATOM 703 O O . PRO A 1 88 ? -19.291 5.103 26.318 1.00 96.12 88 PRO A O 1
ATOM 706 N N . THR A 1 89 ? -17.204 5.131 25.492 1.00 95.00 89 THR A N 1
ATOM 707 C CA . THR A 1 89 ? -16.629 5.910 26.599 1.00 95.00 89 THR A CA 1
ATOM 708 C C . THR A 1 89 ? -16.872 7.401 26.393 1.00 95.00 89 THR A C 1
ATOM 710 O O . THR A 1 89 ? -17.257 8.083 27.336 1.00 95.00 89 THR A O 1
ATOM 713 N N . ILE A 1 90 ? -16.692 7.895 25.164 1.00 93.00 90 ILE A N 1
ATOM 714 C CA . ILE A 1 90 ? -16.919 9.304 24.814 1.00 93.00 90 ILE A CA 1
ATOM 715 C C . ILE A 1 90 ? -18.402 9.668 24.930 1.00 93.00 90 ILE A C 1
ATOM 717 O O . ILE A 1 90 ? -18.721 10.709 25.478 1.00 93.00 90 ILE A O 1
ATOM 721 N N . GLU A 1 91 ? -19.315 8.812 24.466 1.00 86.25 91 GLU A N 1
ATOM 722 C CA . GLU A 1 91 ? -20.766 9.076 24.507 1.00 86.25 91 GLU A CA 1
ATOM 723 C C . GLU A 1 91 ? -21.351 9.114 25.928 1.00 86.25 91 GLU A C 1
ATOM 725 O O . GLU A 1 91 ? -22.468 9.588 26.129 1.00 86.25 91 GLU A O 1
ATOM 730 N N . LYS A 1 92 ? -20.617 8.590 26.916 1.00 82.25 92 LYS A N 1
ATOM 731 C CA . LYS A 1 92 ? -20.997 8.616 28.335 1.00 82.25 92 LYS A CA 1
ATOM 732 C C . LYS A 1 92 ? -20.379 9.784 29.110 1.00 82.25 92 LYS A C 1
ATOM 734 O O . LYS A 1 92 ? -20.730 9.944 30.279 1.00 82.25 92 LYS A O 1
ATOM 739 N N . ALA A 1 93 ? -19.438 10.515 28.510 1.00 67.19 93 ALA A N 1
ATOM 740 C CA . ALA A 1 93 ? -18.755 11.665 29.101 1.00 67.19 93 ALA A CA 1
ATOM 741 C C . ALA A 1 93 ? -19.518 12.964 28.809 1.00 67.19 93 ALA A C 1
ATOM 743 O O . ALA A 1 93 ? -19.537 13.827 29.714 1.00 67.19 93 ALA A O 1
#

pLDDT: mean 86.59, std 13.35, range [56.81, 98.69]

Secondary structure (DSSP, 8-state):
-HHHHH-GGG--GGG---B-PPPSSTTEESSTTS--SEE---TTS---SSS--B-GGG--HHHHHHHHHHHHHHHHHHHHHIIIIIHHHHTT-

Sequence (93 aa):
SIILYLNKDLVKLEKASKEVTIPPSPILGGDITLTRKIFLTTWSYWRSGKGILGDPTVAREEFGKIVFDSIVEELVSIVKELYFKVFPTIEKA

Foldseek 3Di:
DQCCQVPVVPDDLVPFDADAFDQPDQQEDQDPPDPHVDYDPDPVRGDDPVPDHGGCNPDDNVVSVVVVVVVVVVVVVVVCCCVVPVVVVVVVD

Radius of gyration: 19.47 Å; chains: 1; bounding box: 41×36×48 Å